Protein AF-A0A7X7QE89-F1 (afdb_monomer)

Solvent-accessible surface area (backbone atoms only — not comparable to full-atom values): 5375 Å² total; per-residue (Å²): 144,79,71,89,71,64,60,80,80,44,61,57,61,79,58,29,50,70,68,38,93,91,46,66,70,61,25,40,69,47,87,50,70,67,42,35,49,52,37,35,56,42,34,59,67,26,84,36,34,68,60,59,69,69,45,86,74,86,72,89,58,62,52,66,42,45,42,73,64,54,51,52,47,49,52,51,49,51,51,52,52,53,49,58,66,71,67,69,123

Structure (mmCIF, N/CA/C/O backbone):
data_AF-A0A7X7QE89-F1
#
_entry.id   AF-A0A7X7QE89-F1
#
loop_
_atom_site.group_PDB
_atom_site.id
_atom_site.type_symbol
_atom_site.label_atom_id
_atom_site.label_alt_id
_atom_site.label_comp_id
_atom_site.label_asym_id
_atom_site.label_entity_id
_atom_site.label_seq_id
_atom_site.pdbx_PDB_ins_code
_atom_site.Cartn_x
_atom_site.Cartn_y
_atom_site.Cartn_z
_atom_site.occupancy
_atom_site.B_iso_or_equiv
_atom_site.auth_seq_id
_atom_site.auth_comp_id
_atom_site.auth_asym_id
_atom_site.auth_atom_id
_atom_site.pdbx_PDB_model_num
ATOM 1 N N . MET A 1 1 ? 16.020 -25.759 -17.029 1.00 40.88 1 MET A N 1
ATOM 2 C CA . MET A 1 1 ? 15.001 -26.355 -16.140 1.00 40.88 1 MET A CA 1
ATOM 3 C C . MET A 1 1 ? 14.068 -25.234 -15.684 1.00 40.88 1 MET A C 1
ATOM 5 O O . MET A 1 1 ? 14.299 -24.666 -14.631 1.00 40.88 1 MET A O 1
ATOM 9 N N . THR A 1 2 ? 13.070 -24.866 -16.492 1.00 54.69 2 THR A N 1
ATOM 10 C CA . THR A 1 2 ? 12.012 -23.912 -16.101 1.00 54.69 2 THR A CA 1
ATOM 11 C C . THR A 1 2 ? 10.700 -24.668 -16.183 1.00 54.69 2 THR A C 1
ATOM 13 O O . THR A 1 2 ? 10.410 -25.270 -17.212 1.00 54.69 2 THR A O 1
ATOM 16 N N . ASN A 1 3 ? 9.978 -24.728 -15.069 1.00 48.69 3 ASN A N 1
ATOM 17 C CA . ASN A 1 3 ? 8.717 -25.445 -14.946 1.00 48.69 3 ASN A CA 1
ATOM 18 C C . ASN A 1 3 ? 7.576 -24.534 -15.446 1.00 48.69 3 ASN A C 1
ATOM 20 O O . ASN A 1 3 ? 7.239 -23.603 -14.719 1.00 48.69 3 ASN A O 1
ATOM 24 N N . PRO A 1 4 ? 6.960 -24.788 -16.617 1.00 55.88 4 PRO A N 1
ATOM 25 C CA . PRO A 1 4 ? 5.971 -23.901 -17.257 1.00 55.88 4 PRO A CA 1
ATOM 26 C C . PRO A 1 4 ? 4.599 -23.872 -16.554 1.00 55.88 4 PRO A C 1
ATOM 28 O O . PRO A 1 4 ? 3.608 -23.417 -17.118 1.00 55.88 4 PRO A O 1
ATOM 31 N N . ASN A 1 5 ? 4.517 -24.425 -15.341 1.00 52.44 5 ASN A N 1
ATOM 32 C CA . ASN A 1 5 ? 3.290 -24.539 -14.558 1.00 52.44 5 ASN A CA 1
ATOM 33 C C . ASN A 1 5 ? 3.275 -23.613 -13.327 1.00 52.44 5 ASN A C 1
ATOM 35 O O . ASN A 1 5 ? 2.248 -23.530 -12.663 1.00 52.44 5 ASN A O 1
ATOM 39 N N . ARG A 1 6 ? 4.384 -22.917 -13.012 1.00 52.06 6 ARG A N 1
ATOM 40 C CA . ARG A 1 6 ? 4.385 -21.864 -11.974 1.00 52.06 6 ARG A CA 1
ATOM 41 C C . ARG A 1 6 ? 3.706 -20.587 -12.479 1.00 52.06 6 ARG A C 1
ATOM 43 O O . ARG A 1 6 ? 3.033 -19.922 -11.711 1.00 52.06 6 ARG A O 1
ATOM 50 N N . ASP A 1 7 ? 3.777 -20.321 -13.779 1.00 51.12 7 ASP A N 1
ATOM 51 C CA . ASP A 1 7 ? 3.299 -19.076 -14.386 1.00 51.12 7 ASP A CA 1
ATOM 52 C C . ASP A 1 7 ? 1.764 -18.906 -14.384 1.00 51.12 7 ASP A C 1
ATOM 54 O O . ASP A 1 7 ? 1.271 -17.785 -14.338 1.00 51.12 7 ASP A O 1
ATOM 58 N N . ARG A 1 8 ? 0.969 -19.990 -14.362 1.00 51.47 8 ARG A N 1
ATOM 59 C CA . ARG A 1 8 ? -0.510 -19.876 -14.398 1.00 5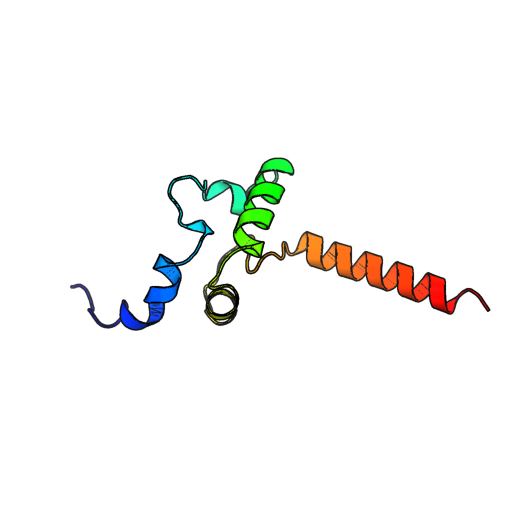1.47 8 ARG A CA 1
ATOM 60 C C . ARG A 1 8 ? -1.155 -19.409 -13.090 1.00 51.47 8 ARG A C 1
ATOM 62 O O . ARG A 1 8 ? -2.326 -19.045 -13.107 1.00 51.47 8 ARG A O 1
ATOM 69 N N . GLY A 1 9 ? -0.440 -19.466 -11.966 1.00 54.28 9 GLY A N 1
ATOM 70 C CA . GLY A 1 9 ? -0.950 -19.023 -10.660 1.00 54.28 9 GLY A CA 1
ATOM 71 C C . GLY A 1 9 ? -0.604 -17.574 -10.319 1.00 54.28 9 GLY A C 1
ATOM 72 O O . GLY A 1 9 ? -1.161 -17.027 -9.372 1.00 54.28 9 GLY A O 1
ATOM 73 N N . ASP A 1 10 ? 0.289 -16.963 -11.098 1.00 64.88 10 ASP A N 1
ATOM 74 C CA . ASP A 1 10 ? 0.962 -15.700 -10.793 1.00 64.88 10 ASP A CA 1
ATOM 75 C C . ASP A 1 10 ? 0.640 -14.589 -11.810 1.00 64.88 10 ASP A C 1
ATOM 77 O O . ASP A 1 10 ? 1.170 -13.491 -11.710 1.00 64.88 10 ASP A O 1
ATOM 81 N N . GLU A 1 11 ? -0.273 -14.815 -12.760 1.00 79.25 11 GLU A N 1
ATOM 82 C CA . GLU A 1 11 ? -0.690 -13.814 -13.766 1.00 79.25 11 GLU A CA 1
ATOM 83 C C . GLU A 1 11 ? -1.230 -12.517 -13.120 1.00 79.25 11 GLU A C 1
ATOM 85 O O . GLU A 1 11 ? -1.122 -11.412 -13.654 1.00 79.25 11 GLU A O 1
ATOM 90 N N . TRP A 1 12 ? -1.771 -12.620 -11.904 1.00 81.94 12 TRP A N 1
ATOM 91 C CA . TRP A 1 12 ? -2.184 -11.461 -11.115 1.00 81.94 12 TRP A CA 1
ATOM 92 C C . TRP A 1 12 ? -0.987 -10.627 -10.611 1.00 81.94 12 TRP A C 1
ATOM 94 O O . TRP A 1 12 ? -1.135 -9.418 -10.439 1.00 81.94 12 TRP A O 1
ATOM 104 N N . LEU A 1 13 ? 0.207 -11.210 -10.433 1.00 81.44 13 LEU A N 1
ATOM 105 C CA . LEU A 1 13 ? 1.426 -10.464 -10.084 1.00 81.44 13 LEU A CA 1
ATOM 106 C C . LEU A 1 13 ? 1.851 -9.514 -11.206 1.00 81.44 13 LEU A C 1
ATOM 108 O O . LEU A 1 13 ? 2.355 -8.429 -10.922 1.00 81.44 13 LEU A O 1
ATOM 112 N N . GLU A 1 14 ? 1.623 -9.878 -12.469 1.00 83.31 14 GLU A N 1
ATOM 113 C CA . GLU A 1 14 ? 1.907 -9.002 -13.616 1.00 83.31 14 GLU A CA 1
ATOM 114 C C . GLU A 1 14 ? 0.984 -7.777 -13.649 1.00 83.31 14 GLU A C 1
ATOM 116 O O . GLU A 1 14 ? 1.338 -6.726 -14.178 1.00 83.31 14 GLU A O 1
ATOM 121 N N . ARG A 1 15 ? -0.192 -7.893 -13.026 1.00 84.44 15 ARG A N 1
ATOM 122 C CA . ARG A 1 15 ? -1.191 -6.825 -12.900 1.00 84.44 15 ARG A CA 1
ATOM 123 C C . ARG A 1 15 ? -1.044 -6.022 -11.602 1.00 84.44 15 ARG A C 1
ATOM 125 O O . ARG A 1 15 ? -1.851 -5.126 -11.345 1.00 84.44 15 ARG A O 1
ATOM 132 N N . ALA A 1 16 ? -0.050 -6.335 -10.769 1.00 86.81 16 ALA A N 1
ATOM 133 C CA . ALA A 1 16 ? 0.168 -5.660 -9.499 1.00 86.81 16 ALA A CA 1
ATOM 134 C C . ALA A 1 16 ? 0.746 -4.253 -9.700 1.00 86.81 16 ALA A C 1
ATOM 136 O O . ALA A 1 16 ? 1.811 -4.075 -10.289 1.00 86.81 16 ALA A O 1
ATOM 137 N N . ALA A 1 17 ? 0.075 -3.243 -9.139 1.00 86.19 17 ALA A N 1
ATOM 138 C CA . ALA A 1 17 ? 0.491 -1.844 -9.257 1.00 86.19 17 ALA A CA 1
ATOM 139 C C . ALA A 1 17 ? 1.872 -1.572 -8.633 1.00 86.19 17 ALA A C 1
ATOM 141 O O . ALA A 1 17 ? 2.611 -0.723 -9.119 1.00 86.19 17 ALA A O 1
ATOM 142 N N . CYS A 1 18 ? 2.255 -2.329 -7.598 1.00 83.50 18 CYS A N 1
ATOM 143 C CA . CYS A 1 18 ? 3.567 -2.215 -6.954 1.00 83.50 18 CYS A CA 1
ATOM 144 C C . CYS A 1 18 ? 4.745 -2.635 -7.848 1.00 83.50 18 CYS A C 1
ATOM 146 O O . CYS A 1 18 ? 5.891 -2.400 -7.483 1.00 83.50 18 CYS A O 1
ATOM 148 N N . ARG A 1 19 ? 4.477 -3.261 -8.999 1.00 83.44 19 ARG A N 1
ATOM 149 C CA . ARG A 1 19 ? 5.487 -3.746 -9.944 1.00 83.44 19 ARG A CA 1
ATOM 150 C C . ARG A 1 19 ? 5.692 -2.803 -11.137 1.00 83.44 19 ARG A C 1
ATOM 152 O O . ARG A 1 19 ? 6.468 -3.117 -12.035 1.00 83.44 19 ARG A O 1
ATOM 159 N N . ALA A 1 20 ? 4.973 -1.683 -11.178 1.00 84.69 20 ALA A N 1
ATOM 160 C CA . ALA A 1 20 ? 5.092 -0.711 -12.255 1.00 84.69 20 ALA A CA 1
ATOM 161 C C . ALA A 1 20 ? 6.480 -0.042 -12.261 1.00 84.69 20 ALA A C 1
ATOM 163 O O . ALA A 1 20 ? 7.057 0.199 -11.208 1.00 84.69 20 ALA A O 1
ATOM 164 N N . GLU A 1 21 ? 6.996 0.313 -13.443 1.00 84.00 21 GLU A N 1
ATOM 165 C CA . GLU A 1 21 ? 8.367 0.844 -13.612 1.00 84.00 21 GLU A CA 1
ATOM 166 C C . GLU A 1 21 ? 8.663 2.129 -12.820 1.00 84.00 21 GLU A C 1
ATOM 168 O O . GLU A 1 21 ? 9.813 2.415 -12.509 1.00 84.00 21 GLU A O 1
ATOM 173 N N . HIS A 1 22 ? 7.636 2.916 -12.498 1.00 84.69 22 HIS A N 1
ATOM 174 C CA . HIS A 1 22 ? 7.765 4.173 -11.754 1.00 84.69 22 HIS A CA 1
ATOM 175 C C . HIS A 1 22 ? 7.688 3.992 -10.231 1.00 84.69 22 HIS A C 1
ATOM 177 O O . HIS A 1 22 ? 7.713 4.978 -9.495 1.0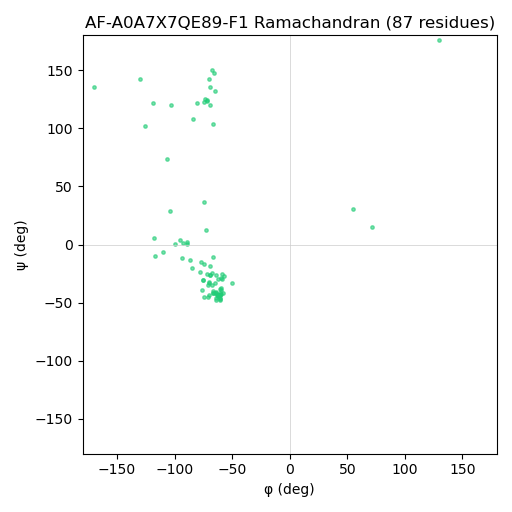0 84.69 22 HIS A O 1
ATOM 183 N N . VAL A 1 23 ? 7.523 2.756 -9.762 1.00 85.06 23 VAL A N 1
ATOM 184 C CA . VAL A 1 23 ? 7.365 2.431 -8.351 1.00 85.06 23 VAL A CA 1
ATOM 185 C C . VAL A 1 23 ? 8.672 1.862 -7.831 1.00 85.06 23 VAL A C 1
ATOM 187 O O . VAL A 1 23 ? 9.133 0.825 -8.305 1.00 85.06 23 VAL A O 1
ATOM 190 N N . ASP A 1 24 ? 9.248 2.527 -6.833 1.00 86.19 24 ASP A N 1
ATOM 191 C CA . ASP A 1 24 ? 10.440 2.021 -6.168 1.00 86.19 24 ASP A CA 1
ATOM 192 C C . ASP A 1 24 ? 10.054 0.941 -5.135 1.00 86.19 24 ASP A C 1
ATOM 194 O O . ASP A 1 24 ? 9.268 1.219 -4.217 1.00 86.19 24 ASP A O 1
ATOM 198 N N . PRO A 1 25 ? 10.583 -0.293 -5.245 1.00 82.06 25 PRO A N 1
ATOM 199 C CA . PRO A 1 25 ? 10.345 -1.337 -4.258 1.00 82.06 25 PRO A CA 1
ATOM 200 C C . PRO A 1 25 ? 10.794 -0.947 -2.846 1.00 82.06 25 PRO A C 1
ATOM 202 O O . PRO A 1 25 ? 10.183 -1.408 -1.882 1.00 82.06 25 PRO A O 1
ATOM 205 N N . GLU A 1 26 ? 11.813 -0.093 -2.693 1.00 84.75 26 GLU A N 1
ATOM 206 C CA . GLU A 1 26 ? 12.334 0.312 -1.382 1.00 84.75 26 GLU A CA 1
ATOM 207 C C . GLU A 1 26 ? 11.299 1.094 -0.562 1.00 84.75 26 GLU A C 1
ATOM 209 O O . GLU A 1 26 ? 11.278 0.994 0.668 1.00 84.75 26 GLU A O 1
ATOM 214 N N . TRP A 1 27 ? 10.347 1.772 -1.212 1.00 85.56 27 TRP A N 1
ATOM 215 C CA . TRP A 1 27 ? 9.275 2.499 -0.524 1.00 85.56 27 TRP A CA 1
ATOM 216 C C . TRP A 1 27 ? 8.399 1.596 0.354 1.00 85.56 27 TRP A C 1
ATOM 218 O O . TRP A 1 27 ? 7.880 2.041 1.379 1.00 85.56 27 TRP A O 1
ATOM 228 N N . PHE A 1 28 ? 8.258 0.316 -0.005 1.00 80.12 28 PHE A N 1
ATOM 229 C CA . PHE A 1 28 ? 7.447 -0.655 0.741 1.00 80.12 28 PHE A CA 1
ATOM 230 C C . PHE A 1 28 ? 8.127 -1.159 2.020 1.00 80.12 28 PHE A C 1
ATOM 232 O O . PHE A 1 28 ? 7.452 -1.730 2.883 1.00 80.12 28 PHE A O 1
ATOM 239 N N . PHE A 1 29 ? 9.437 -0.935 2.146 1.00 78.31 29 PHE A N 1
ATOM 240 C CA . PHE A 1 29 ? 10.270 -1.363 3.275 1.00 78.31 29 PHE A CA 1
ATOM 241 C C . PHE A 1 29 ? 10.879 -0.189 4.044 1.00 78.31 29 PHE A C 1
ATOM 243 O O . PHE A 1 29 ? 11.446 -0.388 5.120 1.00 78.31 29 PHE A O 1
ATOM 250 N N . SER A 1 30 ? 10.765 1.026 3.512 1.00 80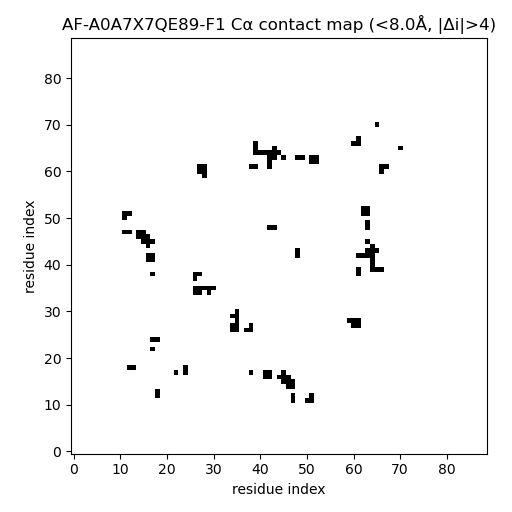.69 30 SER A N 1
ATOM 251 C CA . SER A 1 30 ? 11.357 2.208 4.114 1.00 80.69 30 SER A CA 1
ATOM 252 C C . SER A 1 30 ? 10.710 2.583 5.450 1.00 80.69 30 SER A C 1
ATOM 254 O O . SER A 1 30 ? 9.523 2.355 5.701 1.00 80.69 30 SER A O 1
ATOM 256 N N . ALA A 1 31 ? 11.517 3.201 6.315 1.00 78.00 31 ALA A N 1
ATOM 257 C CA . ALA A 1 31 ? 11.074 3.855 7.543 1.00 78.00 31 ALA A CA 1
ATOM 258 C C . ALA A 1 31 ? 10.643 5.317 7.314 1.00 78.00 31 ALA A C 1
ATOM 260 O O . ALA A 1 31 ? 10.027 5.916 8.203 1.00 78.00 31 ALA A O 1
ATOM 261 N N . ASP A 1 32 ? 10.955 5.898 6.151 1.00 82.81 32 ASP A N 1
ATOM 262 C CA . ASP A 1 32 ? 10.580 7.269 5.829 1.00 82.81 32 ASP A CA 1
ATOM 263 C C . ASP A 1 32 ? 9.063 7.407 5.639 1.00 82.81 32 ASP A C 1
ATOM 265 O O . ASP A 1 32 ? 8.394 6.592 5.003 1.00 82.81 32 ASP A O 1
ATOM 269 N N . LYS A 1 33 ? 8.487 8.464 6.214 1.00 78.81 33 LYS A N 1
ATOM 270 C CA . LYS A 1 33 ? 7.030 8.655 6.217 1.00 78.81 33 LYS A CA 1
ATOM 271 C C . LYS A 1 33 ? 6.467 8.984 4.838 1.00 78.81 33 LYS A C 1
ATOM 273 O O . LYS A 1 33 ? 5.309 8.649 4.589 1.00 78.81 33 LYS A O 1
ATOM 278 N N . LEU A 1 34 ? 7.220 9.687 3.995 1.00 83.31 34 LEU A N 1
ATOM 279 C CA . LEU A 1 34 ? 6.781 10.075 2.659 1.00 83.31 34 LEU A CA 1
ATOM 280 C C . LEU A 1 34 ? 6.800 8.861 1.729 1.00 83.31 34 LEU A C 1
ATOM 282 O O . LEU A 1 34 ? 5.799 8.592 1.072 1.00 83.31 34 LEU A O 1
ATOM 286 N N . GLU A 1 35 ? 7.875 8.079 1.772 1.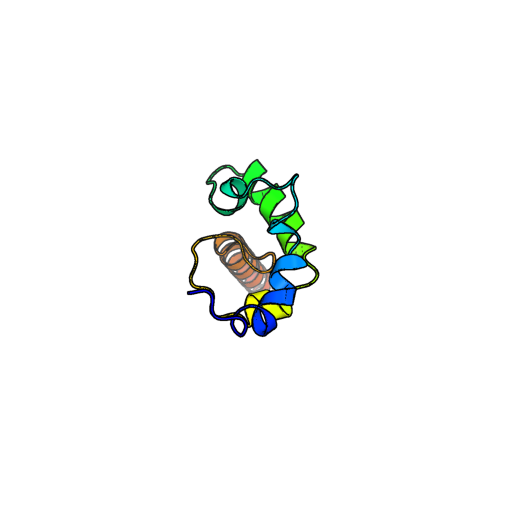00 84.81 35 GLU A N 1
ATOM 287 C CA . GLU A 1 35 ? 8.017 6.847 0.987 1.00 84.81 35 GLU A CA 1
ATOM 288 C C . GLU A 1 35 ? 6.944 5.818 1.368 1.00 84.81 35 GLU A C 1
ATOM 290 O O . GLU A 1 35 ? 6.236 5.291 0.508 1.00 84.81 35 GLU A O 1
ATOM 295 N N . ARG A 1 36 ? 6.699 5.638 2.672 1.00 80.06 36 ARG A N 1
ATOM 296 C CA . ARG A 1 36 ? 5.606 4.788 3.173 1.00 80.06 36 ARG A CA 1
ATOM 297 C C . ARG A 1 36 ? 4.236 5.258 2.692 1.00 80.06 36 ARG A C 1
ATOM 299 O O . ARG A 1 36 ? 3.382 4.438 2.363 1.00 80.06 36 ARG A O 1
ATOM 306 N N . ARG A 1 37 ? 4.005 6.575 2.641 1.00 82.00 37 ARG A N 1
ATOM 307 C CA . ARG A 1 37 ? 2.747 7.152 2.142 1.00 82.00 37 ARG A CA 1
ATOM 308 C C . ARG A 1 37 ? 2.544 6.854 0.657 1.00 82.00 37 ARG A C 1
ATOM 310 O O . ARG A 1 37 ? 1.428 6.519 0.275 1.00 82.00 37 ARG A O 1
ATOM 317 N N . TRP A 1 38 ? 3.593 6.958 -0.157 1.00 84.38 38 TRP A N 1
ATOM 318 C CA . TRP A 1 38 ? 3.531 6.607 -1.578 1.00 84.38 38 TRP A CA 1
ATOM 319 C C . TRP A 1 38 ? 3.252 5.119 -1.778 1.00 84.38 38 TRP A C 1
ATOM 321 O O . 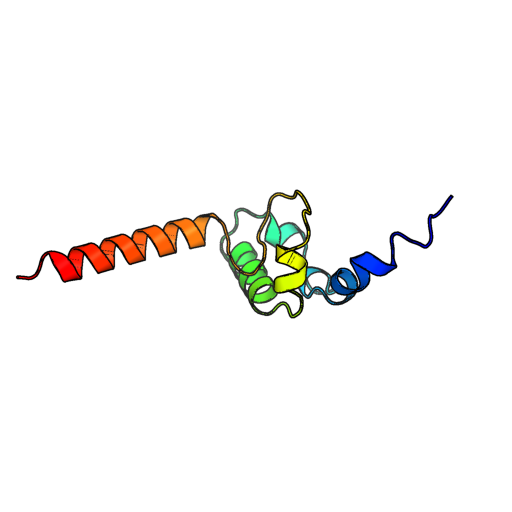TRP A 1 38 ? 2.337 4.766 -2.520 1.00 84.38 38 TRP A O 1
ATOM 331 N N . ALA A 1 39 ? 3.951 4.251 -1.044 1.00 84.69 39 ALA A N 1
ATOM 332 C CA . ALA A 1 39 ? 3.699 2.814 -1.077 1.00 84.69 39 ALA A CA 1
ATOM 333 C C . ALA A 1 39 ? 2.247 2.470 -0.697 1.00 84.69 39 ALA A C 1
ATOM 335 O O . ALA A 1 39 ? 1.612 1.655 -1.363 1.00 84.69 39 ALA A O 1
ATOM 336 N N . LEU A 1 40 ? 1.685 3.122 0.326 1.00 78.50 40 LEU A N 1
ATOM 337 C CA . LEU A 1 40 ? 0.283 2.954 0.726 1.00 78.50 40 LEU A CA 1
ATOM 338 C C . LEU A 1 40 ? -0.709 3.381 -0.357 1.00 78.50 40 LEU A C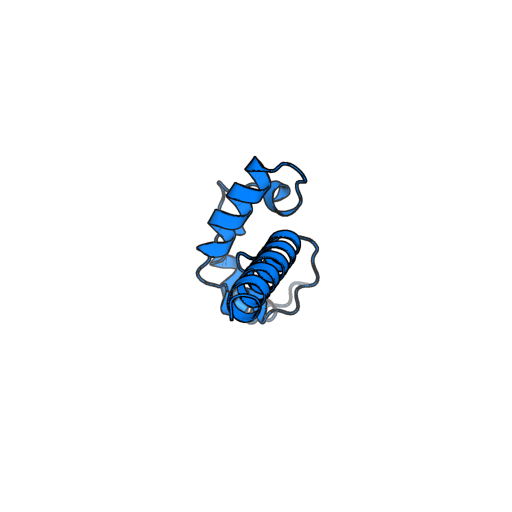 1
ATOM 340 O O . LEU A 1 40 ? -1.681 2.668 -0.600 1.00 78.50 40 LEU A O 1
ATOM 344 N N . GLU A 1 41 ? -0.470 4.518 -1.008 1.00 83.50 41 GLU A N 1
ATOM 345 C CA . GLU A 1 41 ? -1.327 5.025 -2.083 1.00 83.50 41 GLU A CA 1
ATOM 346 C C . GLU A 1 41 ? -1.358 4.050 -3.271 1.00 83.50 41 GLU A C 1
ATOM 348 O O . GLU A 1 41 ? -2.433 3.681 -3.749 1.00 83.50 41 GLU A O 1
ATOM 353 N N . ILE A 1 42 ? -0.189 3.535 -3.663 1.00 86.38 42 ILE A N 1
ATOM 354 C CA . ILE A 1 42 ? -0.049 2.530 -4.725 1.00 86.38 42 ILE A CA 1
ATOM 355 C C . ILE A 1 42 ? -0.737 1.222 -4.324 1.00 86.38 42 ILE A C 1
ATOM 357 O O . ILE A 1 42 ? -1.505 0.643 -5.096 1.00 86.38 42 ILE A O 1
ATOM 361 N N . CYS A 1 43 ? -0.482 0.743 -3.105 1.00 82.75 43 CYS A N 1
ATOM 362 C CA . CYS A 1 43 ? -0.998 -0.543 -2.655 1.00 82.75 43 CYS A CA 1
ATOM 363 C C . CYS A 1 43 ? -2.518 -0.511 -2.428 1.00 82.75 43 CYS A C 1
ATOM 365 O O . CYS A 1 43 ? -3.181 -1.515 -2.677 1.00 82.75 43 CYS A O 1
ATOM 367 N N . GLY A 1 44 ? -3.074 0.625 -1.992 1.00 79.19 44 GLY A N 1
ATOM 368 C CA . GLY A 1 44 ? -4.513 0.825 -1.798 1.00 79.19 44 GLY A CA 1
ATOM 369 C C . GLY A 1 44 ? -5.309 0.936 -3.103 1.00 79.19 44 GLY A C 1
ATOM 370 O O . GLY A 1 44 ? -6.489 0.595 -3.125 1.00 79.19 44 GLY A O 1
ATOM 371 N N . GLY A 1 45 ? -4.669 1.365 -4.195 1.00 81.81 45 GLY A N 1
ATOM 372 C CA . GLY A 1 45 ? -5.252 1.384 -5.542 1.00 81.81 45 GLY A CA 1
ATOM 373 C C . GLY A 1 45 ? -5.033 0.096 -6.345 1.00 81.81 45 GLY A C 1
ATOM 374 O O . GLY A 1 45 ? -5.416 0.031 -7.513 1.00 81.81 45 GLY A O 1
ATOM 375 N N . CYS A 1 46 ? -4.391 -0.920 -5.761 1.00 85.75 46 CYS A N 1
ATOM 376 C CA . CYS A 1 46 ? -3.949 -2.097 -6.497 1.00 85.75 46 CYS A CA 1
ATOM 377 C C . CYS A 1 46 ? -5.141 -2.993 -6.905 1.00 85.75 46 CYS A C 1
ATOM 379 O O . CYS A 1 46 ? -5.893 -3.448 -6.034 1.00 85.75 46 CYS A O 1
ATOM 381 N N . PRO A 1 47 ? -5.311 -3.315 -8.204 1.00 84.62 47 PRO A N 1
ATOM 382 C CA . PRO A 1 47 ? -6.468 -4.072 -8.694 1.00 84.62 47 PRO A CA 1
ATOM 383 C C . PRO A 1 47 ? -6.477 -5.535 -8.242 1.00 84.62 47 PRO A C 1
ATOM 385 O O . PRO A 1 47 ? -7.523 -6.171 -8.277 1.00 84.62 47 PRO A O 1
ATOM 388 N N . VAL A 1 48 ? -5.328 -6.055 -7.809 1.00 86.44 48 VAL A N 1
ATOM 389 C CA . VAL A 1 48 ? -5.138 -7.451 -7.392 1.00 86.44 48 VAL A CA 1
ATOM 390 C C . VAL A 1 48 ? -5.065 -7.592 -5.875 1.00 86.44 48 VAL A C 1
ATOM 392 O O . VAL A 1 48 ? -4.375 -8.458 -5.351 1.00 86.44 48 VAL A O 1
ATOM 395 N N . THR A 1 49 ? -5.718 -6.694 -5.131 1.00 78.81 49 THR A N 1
ATOM 396 C CA . THR A 1 49 ? -5.659 -6.691 -3.660 1.00 78.81 49 THR A CA 1
ATOM 397 C C . THR A 1 49 ? -6.170 -8.007 -3.062 1.00 78.81 49 THR A C 1
ATOM 399 O O . THR A 1 49 ? -5.595 -8.496 -2.093 1.00 78.81 49 THR A O 1
ATOM 402 N N . LEU A 1 50 ? -7.212 -8.611 -3.639 1.00 77.56 50 LEU A N 1
ATOM 403 C CA . LEU A 1 50 ? -7.796 -9.858 -3.135 1.00 77.56 50 LEU A CA 1
ATOM 404 C C . LEU A 1 50 ? -6.868 -11.053 -3.372 1.00 77.56 50 LEU A C 1
ATOM 406 O O . LEU A 1 50 ? -6.630 -11.836 -2.457 1.00 77.56 50 LEU A O 1
ATOM 410 N N . GLU A 1 51 ? -6.302 -11.156 -4.568 1.00 81.56 51 GLU A N 1
ATOM 411 C CA . GLU A 1 51 ? -5.335 -12.178 -4.963 1.00 81.56 51 GLU A CA 1
ATOM 412 C C . GLU A 1 51 ? -4.028 -12.013 -4.184 1.00 81.56 51 GLU A C 1
ATOM 414 O O . GLU A 1 51 ? -3.486 -12.983 -3.659 1.00 81.56 51 GLU A O 1
ATOM 419 N N . CYS A 1 52 ? -3.580 -10.766 -4.009 1.00 79.50 52 CYS A N 1
ATOM 420 C CA . CYS A 1 52 ? -2.422 -10.414 -3.199 1.00 79.50 52 CYS A CA 1
ATOM 421 C C . CYS A 1 52 ? -2.607 -10.840 -1.746 1.00 79.50 52 CYS A C 1
ATOM 423 O O . CYS A 1 52 ? -1.665 -11.362 -1.170 1.00 79.50 52 CYS A O 1
ATOM 425 N N . LEU A 1 53 ? -3.785 -10.6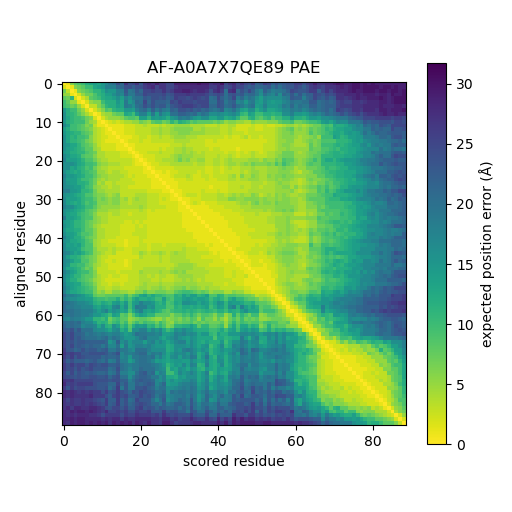50 -1.146 1.00 75.50 53 LEU A N 1
ATOM 426 C CA . LEU A 1 53 ? -4.064 -11.084 0.229 1.00 75.50 53 LEU A CA 1
ATOM 427 C C . LEU A 1 53 ? -4.274 -12.599 0.354 1.00 75.50 53 LEU A C 1
ATOM 429 O O . LEU A 1 53 ? -3.977 -13.159 1.404 1.00 75.50 53 LEU A O 1
ATOM 433 N N . ALA A 1 54 ? -4.791 -13.250 -0.689 1.00 76.69 54 ALA A N 1
ATOM 434 C CA . ALA A 1 54 ? -4.995 -14.698 -0.725 1.00 76.69 54 ALA A CA 1
ATOM 435 C C . ALA A 1 54 ? -3.699 -15.475 -0.996 1.00 76.69 54 ALA A C 1
ATOM 437 O O . ALA A 1 54 ? -3.603 -16.654 -0.657 1.00 76.69 54 ALA A O 1
ATOM 438 N N . SER A 1 55 ? -2.713 -14.825 -1.615 1.00 72.12 55 SER A N 1
ATOM 439 C CA . SER A 1 55 ? -1.403 -15.405 -1.853 1.00 72.12 55 SER A CA 1
ATOM 440 C C . SER A 1 55 ? -0.602 -15.447 -0.553 1.00 72.12 55 SER A C 1
ATOM 442 O O . SER A 1 55 ? -0.343 -14.412 0.067 1.00 72.12 55 SER A O 1
ATOM 444 N N . ASP A 1 56 ? -0.168 -16.641 -0.152 1.00 61.84 56 ASP A N 1
ATOM 445 C CA . ASP A 1 56 ? 0.634 -16.892 1.056 1.00 61.84 56 ASP A CA 1
ATOM 446 C C . ASP A 1 56 ? 2.103 -16.452 0.881 1.00 61.84 56 ASP A C 1
ATOM 448 O O . ASP A 1 56 ? 3.045 -17.108 1.315 1.00 61.84 56 ASP A O 1
ATOM 452 N N . VAL A 1 57 ? 2.325 -15.349 0.157 1.00 64.56 57 VAL A N 1
ATOM 453 C CA . VAL A 1 57 ? 3.650 -14.759 -0.043 1.00 64.56 57 VAL A CA 1
ATOM 454 C C . VAL A 1 57 ? 4.142 -14.241 1.301 1.00 64.56 57 VAL A C 1
ATOM 456 O O . VAL A 1 57 ? 3.695 -13.199 1.775 1.00 64.56 57 VAL A O 1
ATOM 459 N N . ASP A 1 58 ? 5.061 -14.969 1.921 1.00 51.44 58 ASP A N 1
ATOM 460 C CA . ASP A 1 58 ? 5.768 -14.514 3.111 1.00 51.44 58 ASP A CA 1
ATOM 461 C C . ASP A 1 58 ? 6.708 -13.358 2.735 1.00 51.44 58 ASP A C 1
ATOM 463 O O . ASP A 1 58 ? 7.594 -13.491 1.887 1.00 51.44 58 ASP A O 1
ATOM 467 N N . GLY A 1 59 ? 6.498 -12.192 3.344 1.00 57.28 59 GLY A N 1
ATOM 468 C CA . GLY A 1 59 ? 7.274 -10.990 3.061 1.00 57.28 59 GLY A CA 1
ATOM 469 C C . GLY A 1 59 ? 6.986 -9.877 4.061 1.00 57.28 59 GLY A C 1
ATOM 470 O O . GLY A 1 59 ? 5.836 -9.615 4.413 1.00 57.28 59 GLY A O 1
ATOM 471 N N . LEU A 1 60 ? 8.046 -9.220 4.529 1.00 52.06 60 LEU A N 1
ATOM 472 C CA . LEU A 1 60 ? 7.956 -7.971 5.286 1.00 52.06 60 LEU A CA 1
ATOM 473 C C . LEU A 1 60 ? 7.504 -6.854 4.320 1.00 52.06 60 LEU A C 1
ATOM 475 O O . LEU A 1 60 ? 7.899 -6.882 3.165 1.00 52.06 60 LEU A O 1
ATOM 479 N N . GLY A 1 61 ? 6.668 -5.900 4.745 1.00 61.72 61 GLY A N 1
ATOM 480 C CA . GLY A 1 61 ? 6.274 -4.743 3.916 1.00 61.72 61 GLY A CA 1
ATOM 481 C C . GLY A 1 61 ? 4.766 -4.472 3.829 1.00 61.72 61 GLY A C 1
ATOM 482 O O . GLY A 1 61 ? 3.943 -5.200 4.387 1.00 61.72 61 GLY A O 1
ATOM 483 N N . ILE A 1 62 ? 4.402 -3.375 3.155 1.00 64.62 62 ILE A N 1
ATOM 484 C CA . ILE A 1 62 ? 3.010 -2.923 2.973 1.00 64.62 62 ILE A CA 1
ATOM 485 C C . ILE A 1 62 ? 2.281 -3.850 1.984 1.00 64.62 62 ILE A C 1
ATOM 487 O O . ILE A 1 62 ? 2.710 -4.004 0.843 1.00 64.62 62 ILE A O 1
ATOM 491 N N . ARG A 1 63 ? 1.150 -4.441 2.402 1.00 68.06 63 ARG A N 1
ATOM 492 C CA . ARG A 1 63 ? 0.280 -5.287 1.561 1.00 68.06 63 ARG A CA 1
ATOM 493 C C . ARG A 1 63 ? -1.176 -4.847 1.667 1.00 68.06 63 ARG A C 1
ATOM 495 O O . ARG A 1 63 ? -1.633 -4.457 2.739 1.00 68.06 63 ARG A O 1
ATOM 502 N N . GLY A 1 64 ? -1.904 -4.907 0.551 1.00 58.69 64 GLY A N 1
ATOM 503 C CA . GLY A 1 64 ? -3.343 -4.614 0.496 1.00 58.69 64 GLY A CA 1
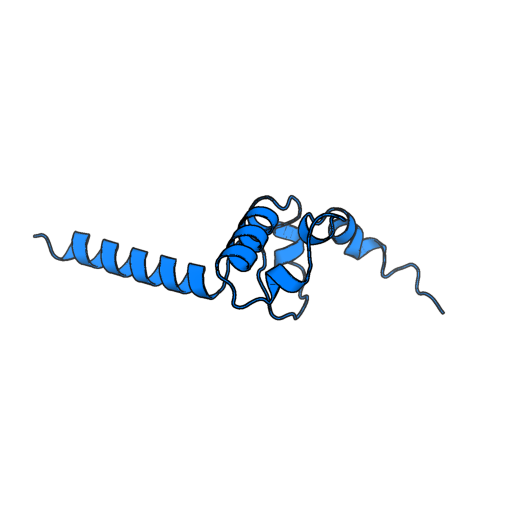ATOM 504 C C . GLY A 1 64 ? -3.746 -3.236 1.038 1.00 58.69 64 GLY A C 1
ATOM 505 O O . GLY A 1 64 ? -4.823 -3.100 1.611 1.00 58.69 64 GLY A O 1
ATOM 506 N N . GLY A 1 65 ? -2.866 -2.234 0.925 1.00 57.50 65 GLY A N 1
ATOM 507 C CA . GLY A 1 65 ? -3.139 -0.871 1.398 1.00 57.50 65 GLY A CA 1
ATOM 508 C C . GLY A 1 65 ? -3.160 -0.703 2.921 1.00 57.50 65 GLY A C 1
ATOM 509 O O . GLY A 1 65 ? -3.658 0.308 3.408 1.00 57.50 65 GLY A O 1
ATOM 510 N N . LEU A 1 66 ? -2.650 -1.672 3.688 1.00 53.81 66 LEU A N 1
ATOM 511 C CA . LEU A 1 66 ? -2.622 -1.605 5.146 1.00 53.81 66 LEU A CA 1
ATOM 512 C C . LEU A 1 66 ? -1.199 -1.818 5.647 1.00 53.81 66 LEU A C 1
ATOM 514 O O . LEU A 1 66 ? -0.708 -2.940 5.753 1.00 53.81 66 LEU A O 1
ATOM 518 N N . ASP A 1 67 ? -0.545 -0.723 6.018 1.00 59.88 67 ASP A N 1
ATOM 519 C CA . ASP A 1 67 ? 0.633 -0.811 6.862 1.00 59.88 67 ASP A CA 1
ATOM 520 C C . ASP A 1 67 ? 0.213 -1.365 8.239 1.00 59.88 67 ASP A C 1
ATOM 522 O O . ASP A 1 67 ? -0.773 -0.920 8.839 1.00 59.88 67 ASP A O 1
ATOM 526 N N . LEU A 1 68 ? 0.943 -2.357 8.757 1.00 56.94 68 LEU A N 1
ATOM 527 C CA . LEU A 1 68 ? 0.695 -2.956 10.077 1.00 56.94 68 LEU A CA 1
ATOM 528 C C . LEU A 1 68 ? 0.563 -1.894 11.186 1.00 56.94 68 LEU A C 1
ATOM 530 O O . LEU A 1 68 ? -0.197 -2.071 12.146 1.00 56.94 68 LEU A O 1
ATOM 534 N N . GLU A 1 69 ? 1.283 -0.778 11.068 1.00 57.38 69 GLU A N 1
ATOM 535 C CA . GLU A 1 69 ? 1.241 0.332 12.009 1.00 57.38 69 GLU A CA 1
ATOM 536 C C . GLU A 1 69 ? -0.012 1.193 11.847 1.00 57.38 69 GLU A C 1
ATOM 538 O O . GLU A 1 69 ? -0.607 1.587 12.856 1.00 57.38 69 GLU A O 1
ATOM 543 N N . GLU A 1 70 ? -0.464 1.438 10.616 1.00 57.16 70 GLU A N 1
ATOM 544 C CA . GLU A 1 70 ? -1.723 2.136 10.359 1.00 57.16 70 GLU A CA 1
ATOM 545 C C . GLU A 1 70 ? -2.922 1.319 10.806 1.00 57.16 70 GLU A C 1
ATOM 547 O O . GLU A 1 70 ? -3.811 1.874 11.442 1.00 57.16 70 GLU A O 1
ATOM 552 N N . ASN A 1 71 ? -2.921 0.004 10.600 1.00 57.19 71 ASN A N 1
ATOM 553 C CA . ASN A 1 71 ? -3.991 -0.861 11.087 1.00 57.19 71 ASN A CA 1
ATOM 554 C C . ASN A 1 71 ? -4.030 -0.862 12.628 1.00 57.19 71 ASN A C 1
ATOM 556 O O . ASN A 1 71 ? -5.081 -0.681 13.251 1.00 57.19 71 ASN A O 1
ATOM 560 N N . ARG A 1 72 ? -2.856 -0.920 13.277 1.00 59.84 72 ARG A N 1
ATOM 561 C CA . ARG A 1 72 ? -2.737 -0.722 14.732 1.00 59.84 72 ARG A CA 1
ATOM 562 C C . ARG A 1 72 ? -3.212 0.669 15.161 1.00 59.84 72 ARG A C 1
ATOM 564 O O . ARG A 1 72 ? -3.878 0.787 16.190 1.00 59.84 72 ARG A O 1
ATOM 571 N N . ARG A 1 73 ? -2.890 1.731 14.418 1.00 63.19 73 ARG A N 1
ATOM 572 C CA . ARG A 1 73 ? -3.284 3.113 14.736 1.00 63.19 73 ARG A CA 1
ATOM 573 C C . ARG A 1 73 ? -4.780 3.334 14.535 1.00 63.19 73 ARG A C 1
ATOM 575 O O . ARG A 1 73 ? -5.415 3.909 15.415 1.00 63.19 73 ARG A O 1
ATOM 582 N N . ALA A 1 74 ? -5.348 2.837 13.445 1.00 60.38 74 ALA A N 1
ATOM 583 C CA . ALA A 1 74 ? -6.770 2.849 13.143 1.00 60.38 74 ALA A CA 1
ATOM 584 C C . ALA A 1 74 ? -7.548 2.073 14.208 1.00 60.38 74 ALA A C 1
ATOM 586 O O . ALA A 1 74 ? -8.481 2.621 14.792 1.00 60.38 74 ALA A O 1
ATOM 587 N N . ALA A 1 75 ? -7.097 0.870 14.580 1.00 64.75 75 ALA A N 1
ATOM 588 C CA . ALA A 1 75 ? -7.680 0.099 15.675 1.00 64.75 75 ALA A CA 1
ATOM 589 C C . ALA A 1 75 ? -7.601 0.843 17.021 1.00 64.75 75 ALA A C 1
ATOM 591 O O . ALA A 1 75 ? -8.587 0.899 17.761 1.00 64.75 75 ALA A O 1
ATOM 592 N N . ARG A 1 76 ? -6.460 1.474 17.347 1.00 71.00 76 ARG A N 1
ATOM 593 C CA . ARG A 1 76 ? -6.323 2.322 18.549 1.00 71.00 76 ARG A CA 1
ATOM 594 C C . ARG A 1 76 ? -7.292 3.507 18.519 1.00 71.00 76 ARG A C 1
ATOM 596 O O . ARG A 1 76 ? -7.960 3.772 19.515 1.00 71.00 76 ARG A O 1
ATOM 603 N N . ASN A 1 77 ? -7.402 4.208 17.395 1.00 68.94 77 ASN A N 1
ATOM 604 C CA . ASN A 1 77 ? -8.289 5.362 17.234 1.00 68.94 77 ASN A CA 1
ATOM 605 C C . ASN A 1 77 ? -9.770 4.966 17.293 1.00 68.94 77 ASN A C 1
ATOM 607 O O . ASN A 1 77 ? -10.553 5.638 17.963 1.00 68.94 77 ASN A O 1
ATOM 611 N N . ALA A 1 78 ? -10.151 3.854 16.665 1.00 68.19 78 ALA A N 1
ATOM 612 C CA . ALA A 1 78 ? -11.500 3.302 16.728 1.00 68.19 78 ALA A CA 1
ATOM 613 C C . ALA A 1 78 ? -11.888 2.938 18.170 1.00 68.19 78 ALA A C 1
ATOM 615 O O . ALA A 1 78 ? -12.966 3.312 18.629 1.00 68.19 78 ALA A O 1
ATOM 616 N N . ARG A 1 79 ? -10.981 2.308 18.933 1.00 70.50 79 ARG A N 1
ATOM 617 C CA . ARG A 1 79 ? -11.184 2.022 20.367 1.00 70.50 79 ARG A CA 1
ATOM 618 C C . ARG A 1 79 ? -11.350 3.297 21.194 1.00 70.50 79 ARG A C 1
ATOM 620 O O . ARG A 1 79 ? -12.236 3.359 22.041 1.00 70.50 79 ARG A O 1
ATOM 627 N N . GLN A 1 80 ? -10.532 4.323 20.953 1.00 71.12 80 GLN A N 1
ATOM 628 C CA . GLN A 1 80 ? -10.652 5.615 21.642 1.00 71.12 80 GLN A CA 1
ATOM 629 C C . GLN A 1 80 ? -11.986 6.308 21.337 1.00 71.12 80 GLN A C 1
ATOM 631 O O . GLN A 1 80 ? -12.651 6.790 22.253 1.00 71.12 80 GLN A O 1
ATOM 636 N N . ARG A 1 81 ? -12.418 6.300 20.071 1.00 63.81 81 ARG A N 1
ATOM 637 C CA . ARG A 1 81 ? -13.734 6.809 19.659 1.00 63.81 81 ARG A CA 1
ATOM 638 C C . ARG A 1 81 ? -14.873 6.046 20.333 1.00 63.81 81 ARG A C 1
ATOM 640 O O . ARG A 1 81 ? -15.748 6.674 20.919 1.00 63.81 81 ARG A O 1
ATOM 647 N N . ALA A 1 82 ? -14.827 4.714 20.328 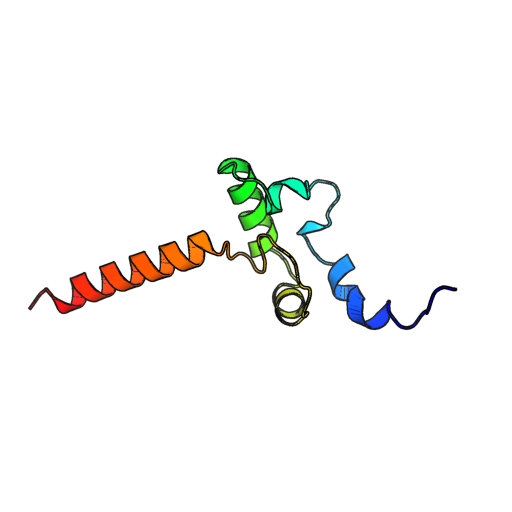1.00 67.19 82 ALA A N 1
ATOM 648 C CA . ALA A 1 82 ? -15.834 3.875 20.977 1.00 67.19 82 ALA A CA 1
ATOM 649 C C . ALA A 1 82 ? -15.920 4.126 22.494 1.00 67.19 82 ALA A C 1
ATOM 651 O O . ALA A 1 82 ? -17.015 4.172 23.048 1.00 67.19 82 ALA A O 1
ATOM 652 N N . ARG A 1 83 ? -14.783 4.349 23.169 1.00 67.44 83 ARG A N 1
ATOM 653 C CA . ARG A 1 83 ? -14.756 4.735 24.593 1.00 67.44 83 ARG A CA 1
ATOM 654 C C . ARG A 1 83 ? -15.406 6.094 24.835 1.00 67.44 83 ARG A C 1
ATOM 656 O O . ARG A 1 83 ? -16.137 6.241 25.805 1.00 67.44 83 ARG A O 1
ATOM 663 N N . ARG A 1 84 ? -15.171 7.066 23.952 1.00 65.62 84 ARG A N 1
ATOM 664 C CA . ARG A 1 84 ? -15.747 8.414 24.062 1.00 65.62 84 ARG A CA 1
ATOM 665 C C . ARG A 1 84 ? -17.266 8.417 23.868 1.00 65.62 84 ARG A C 1
ATOM 667 O O . ARG A 1 84 ? -17.948 9.158 24.555 1.00 65.62 84 ARG A O 1
ATOM 674 N N . VAL A 1 85 ? -17.783 7.554 22.992 1.00 65.62 85 VAL A N 1
ATOM 675 C CA . VAL A 1 85 ? -19.232 7.368 22.786 1.00 65.62 85 VAL A CA 1
ATOM 676 C C . VAL A 1 85 ? -19.894 6.669 23.981 1.00 65.62 85 VAL A C 1
ATOM 678 O O . VAL A 1 85 ? -21.023 6.989 24.320 1.00 65.62 85 VAL A O 1
ATOM 681 N N . ARG A 1 86 ? -19.199 5.736 24.649 1.00 60.78 86 ARG A N 1
ATOM 682 C CA . ARG A 1 86 ? -19.745 4.984 25.797 1.00 60.78 86 ARG A CA 1
ATOM 683 C C . ARG A 1 86 ? -19.618 5.692 27.150 1.00 60.78 86 ARG A C 1
ATOM 685 O O . ARG A 1 86 ? -20.310 5.306 28.079 1.00 60.78 86 ARG A O 1
ATOM 692 N N . GLY A 1 87 ? -18.719 6.668 27.276 1.00 58.66 87 GLY A N 1
ATOM 693 C CA . GLY A 1 87 ? -18.483 7.415 28.519 1.00 58.66 87 GLY A CA 1
ATOM 694 C C . GLY A 1 87 ? -19.241 8.740 28.630 1.00 58.66 87 GLY A C 1
ATOM 695 O O . GLY A 1 87 ? -18.990 9.484 29.569 1.00 58.66 87 GLY A O 1
ATOM 696 N N . GLY A 1 88 ? -20.099 9.065 27.660 1.00 51.16 88 GLY A N 1
ATOM 697 C CA . GLY A 1 88 ? -20.980 10.232 27.696 1.00 51.16 88 GLY A CA 1
ATOM 698 C C . GLY A 1 88 ? -22.425 9.811 27.945 1.00 51.16 88 GLY A C 1
ATOM 699 O O . GLY A 1 88 ? -23.212 9.799 27.003 1.00 51.16 88 GLY A O 1
ATOM 700 N N . ALA A 1 89 ? -22.735 9.423 29.180 1.00 50.44 89 ALA A N 1
ATOM 701 C CA . ALA A 1 89 ? -24.084 9.265 29.721 1.00 50.44 89 ALA A CA 1
ATOM 702 C C . ALA A 1 89 ? -24.050 9.639 31.205 1.00 50.44 89 ALA A C 1
ATOM 704 O O . ALA A 1 89 ? -23.080 9.213 31.875 1.00 50.44 89 ALA A O 1
#

Radius of gyration: 17.35 Å; Cα contacts (8 Å, |Δi|>4): 68; chains: 1; bounding box: 39×37×47 Å

Foldseek 3Di:
DDDPPVVVLCVLVVQFQCPDPVHDPVLFVDPDPVSVVVVLVSQCPTPCLVSQVVDPPDDRGDGNSDDPVVVVVVVVVVVVVVVVVVPPD

pLDDT: mean 70.91, std 12.55, range [40.88, 86.81]

Sequence (89 aa):
MTNPNRDRGDEWLERAACRAEHVDPEWFFSADKLERRWALEICGGCPVTLECLASDVDGLGIRGGLDLEENRRAARNARQRARRVRGGA

Mean predicted aligned error: 11.83 Å

Nearest PDB structures (foldseek):
  7kug-assembly2_C  TM=7.155E-01  e=1.214E-01  Mycobacterium tuberculosis H37Rv
  7kuf-assembly1_A  TM=7.214E-01  e=2.961E-01  Mycobacterium tuberculosis

Secondary structure (DSSP, 8-state):
---TTSGGG-HHHHT-GGGSTT--GGGGT---HHHHHHHHHHHHT-TTHHHHHHS----SS-BTTB-HHHHHHHHHHHHHHHHHHHS--